Protein AF-A0A376FGD9-F1 (afdb_monomer_lite)

Foldseek 3Di:
DWDADPVRDIDDLDDDDPPDDPPCPCLPDPPDDHPGDDDDPDDDDDDDDDSVVVVVVCVVPVVVVVSNVVNVVVSVVSNVVVVVCVVPPDPVRVVVVVVPPPPVRVDPDDDDDDDDD

Secondary structure (DSSP, 8-state):
-EEE-TT--EEE-----TT---S-GGGTSTTPPPSSB---SS--------HHHHHHHHHH-THHHHHHHHHHHHHHHHHHHHHHHHHH--HHHHHHHHHHS-SGGG---PPPP----

Sequence (117 aa):
MLIKDEEGKEMILSYLNQGDFIGELGLFEEGQERSAWVRAKTACEVAEISYKKFRQLIQVNPDILMRLSSQMARRLQVTSEKVGNLAFLDVTGRIAQTLFEPGETARRHDPPGRHAN

InterPro domains:
  IPR000595 Cyclic nucleotide-binding domain [PF00027] (4-59)
  IPR000595 Cyclic nucleotide-binding domain [PS50042] (1-75)
  IPR000595 Cyclic nucleotide-binding domain [cd00038] (3-68)
  IPR014710 RmlC-like jelly roll fold [G3DSA:2.60.120.10] (1-116)
  IPR018488 Cyclic nucleotide-binding, conserved site [PS00889] (22-40)
  IPR018490 Cyclic nucleotide-binding domain superfamily [SSF51206] (3-87)
  IPR050397 Global Transcriptional Regulators in Environmental Response [PTHR24567] (4-103)

Radius of gyration: 17.09 Å; chains: 1; bounding box: 54×28×40 Å

Organism: Enterobacter asburiae (NCBI:txid61645)

Structure (mmCIF, N/CA/C/O backbone):
data_AF-A0A376FGD9-F1
#
_entry.id   AF-A0A376FGD9-F1
#
loop_
_atom_site.group_PDB
_atom_site.id
_atom_site.type_symbol
_atom_site.label_atom_id
_atom_site.label_alt_id
_atom_site.label_comp_id
_atom_site.label_asym_id
_atom_site.label_entity_id
_atom_site.label_seq_id
_atom_site.pdbx_PDB_ins_code
_atom_site.Cartn_x
_atom_site.Cartn_y
_atom_site.Cartn_z
_atom_site.occupancy
_atom_site.B_iso_or_equiv
_atom_site.auth_seq_id
_atom_site.auth_comp_id
_atom_site.auth_asym_id
_atom_site.auth_atom_id
_atom_site.pdbx_PDB_model_num
ATOM 1 N N . MET A 1 1 ? 0.163 4.233 -6.006 1.00 91.50 1 MET A N 1
ATOM 2 C CA . MET A 1 1 ? 1.103 4.547 -4.911 1.00 91.50 1 MET A CA 1
ATOM 3 C C . MET A 1 1 ? 2.443 4.913 -5.520 1.00 91.50 1 MET A C 1
ATOM 5 O O . MET A 1 1 ? 2.898 4.196 -6.408 1.00 91.50 1 MET A O 1
ATOM 9 N N . LEU A 1 2 ? 3.034 6.027 -5.099 1.00 94.12 2 LEU A N 1
ATOM 10 C CA . LEU A 1 2 ? 4.301 6.533 -5.625 1.00 94.12 2 LEU A CA 1
ATOM 11 C C . LEU A 1 2 ? 5.169 7.129 -4.515 1.00 94.12 2 LEU A C 1
ATOM 13 O O . LEU A 1 2 ? 4.645 7.651 -3.532 1.00 94.12 2 LEU A O 1
ATOM 17 N N . ILE A 1 3 ? 6.480 7.069 -4.704 1.00 94.56 3 ILE A N 1
ATOM 18 C CA . ILE A 1 3 ? 7.473 7.779 -3.889 1.00 94.56 3 ILE A CA 1
ATOM 19 C C . ILE A 1 3 ? 8.148 8.850 -4.736 1.00 94.56 3 ILE A C 1
ATOM 21 O O . ILE A 1 3 ? 8.066 8.810 -5.967 1.00 94.56 3 ILE A O 1
ATOM 25 N N . LYS A 1 4 ? 8.779 9.812 -4.068 1.00 93.94 4 LYS A N 1
ATOM 26 C 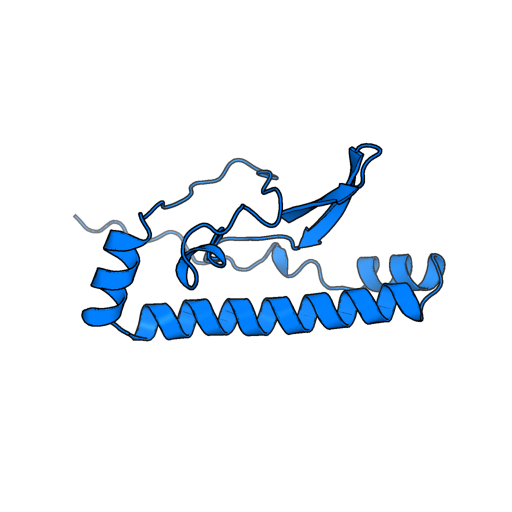CA . LYS A 1 4 ? 9.530 10.895 -4.700 1.00 93.94 4 LYS A CA 1
ATOM 27 C C . LYS A 1 4 ? 10.950 10.907 -4.163 1.00 93.94 4 LYS A C 1
ATOM 29 O O . LYS A 1 4 ? 11.133 10.621 -2.982 1.00 93.94 4 LYS A O 1
ATOM 34 N N . ASP A 1 5 ? 11.913 11.228 -5.016 1.00 93.69 5 ASP A N 1
ATOM 35 C CA . ASP A 1 5 ? 13.249 11.613 -4.564 1.00 93.69 5 ASP A CA 1
ATOM 36 C C . ASP A 1 5 ? 13.298 13.103 -4.172 1.00 93.69 5 ASP A C 1
ATOM 38 O O . ASP A 1 5 ? 12.287 13.812 -4.222 1.00 93.69 5 ASP A O 1
ATOM 42 N N . GLU A 1 6 ? 14.478 13.574 -3.767 1.00 93.56 6 GLU A N 1
ATOM 43 C CA . GLU A 1 6 ? 14.714 14.965 -3.356 1.00 93.56 6 GLU A CA 1
ATOM 44 C C . GLU A 1 6 ? 14.534 15.972 -4.506 1.00 93.56 6 GLU A C 1
ATOM 46 O O . GLU A 1 6 ? 14.208 17.133 -4.268 1.00 93.56 6 GLU A O 1
ATOM 51 N N . GLU A 1 7 ? 14.680 15.529 -5.759 1.00 95.06 7 GLU A N 1
ATOM 52 C CA . GLU A 1 7 ? 14.457 16.338 -6.964 1.00 95.06 7 GLU A CA 1
ATOM 53 C C . GLU A 1 7 ? 12.984 16.320 -7.418 1.00 95.06 7 GLU A C 1
ATOM 55 O O . GLU A 1 7 ? 12.607 16.989 -8.383 1.00 95.06 7 GLU A O 1
ATOM 60 N N . GLY A 1 8 ? 12.129 15.556 -6.732 1.00 91.94 8 GLY A N 1
ATOM 61 C CA . GLY A 1 8 ? 10.712 15.409 -7.041 1.00 91.94 8 GLY A CA 1
ATOM 62 C C . GLY A 1 8 ? 10.402 14.406 -8.155 1.00 91.94 8 GLY A C 1
ATOM 63 O O . GLY A 1 8 ? 9.239 14.326 -8.571 1.00 91.94 8 GLY A O 1
ATOM 64 N N . LYS A 1 9 ? 11.381 13.621 -8.628 1.00 93.69 9 LYS A N 1
ATOM 65 C CA . LYS A 1 9 ? 11.139 12.541 -9.594 1.00 93.69 9 LYS A CA 1
ATOM 66 C C . LYS A 1 9 ? 10.306 11.455 -8.935 1.00 93.69 9 LYS A C 1
ATOM 68 O O . LYS A 1 9 ? 10.594 10.994 -7.833 1.00 93.69 9 LYS A O 1
ATOM 73 N N . GLU A 1 10 ? 9.253 11.042 -9.630 1.00 94.69 10 GLU A N 1
ATOM 74 C CA . GLU A 1 10 ? 8.286 10.086 -9.103 1.00 94.69 10 GLU A CA 1
ATOM 75 C C . GLU A 1 10 ? 8.611 8.662 -9.560 1.00 94.69 10 GLU A C 1
ATOM 77 O O . GLU A 1 10 ? 8.830 8.409 -10.744 1.00 94.69 10 GLU A O 1
ATOM 82 N N . MET A 1 11 ? 8.555 7.711 -8.628 1.00 92.12 11 MET A N 1
ATOM 83 C CA . MET A 1 11 ? 8.594 6.282 -8.929 1.00 92.12 11 MET A CA 1
ATOM 84 C C . MET A 1 11 ? 7.278 5.626 -8.515 1.00 92.12 11 MET A C 1
ATOM 86 O O . MET A 1 11 ? 6.846 5.727 -7.365 1.00 92.12 11 MET A O 1
ATOM 90 N N . ILE A 1 12 ? 6.642 4.916 -9.451 1.00 92.44 12 ILE A N 1
ATOM 91 C CA . ILE A 1 12 ? 5.403 4.176 -9.191 1.00 92.44 12 ILE A CA 1
ATOM 92 C C . ILE A 1 12 ? 5.736 2.856 -8.489 1.00 92.44 12 ILE A C 1
ATOM 94 O O . ILE A 1 12 ? 6.204 1.900 -9.110 1.00 92.44 12 ILE A O 1
ATOM 98 N N . LEU A 1 13 ? 5.421 2.773 -7.196 1.00 91.50 13 LEU A N 1
ATOM 99 C CA . LEU A 1 13 ? 5.599 1.549 -6.414 1.00 91.50 13 LEU A CA 1
ATOM 100 C C . LEU A 1 13 ? 4.540 0.500 -6.737 1.00 91.50 13 LEU A C 1
ATOM 102 O O . LEU A 1 13 ? 4.857 -0.679 -6.862 1.00 91.50 13 LEU A O 1
ATOM 106 N N . SER A 1 14 ? 3.279 0.903 -6.888 1.00 91.62 14 SER A N 1
ATOM 107 C CA . SER A 1 14 ? 2.187 -0.029 -7.180 1.00 91.62 14 SER A CA 1
ATOM 108 C C . SER A 1 14 ? 0.933 0.682 -7.688 1.00 91.62 14 SER A C 1
ATOM 110 O O . SER A 1 14 ? 0.675 1.842 -7.336 1.00 91.62 14 SER A O 1
ATOM 112 N N . TYR A 1 15 ? 0.132 -0.040 -8.468 1.00 92.12 15 TYR A N 1
ATOM 113 C CA . TYR A 1 15 ? -1.247 0.315 -8.786 1.00 92.12 15 TYR A CA 1
ATOM 114 C C . TYR A 1 15 ? -2.187 -0.386 -7.805 1.00 92.12 15 TYR A C 1
ATOM 116 O O . TYR A 1 15 ? -1.994 -1.554 -7.483 1.00 92.12 15 TYR A O 1
ATOM 124 N N . LEU A 1 16 ? -3.184 0.354 -7.329 1.00 92.56 16 LEU A N 1
ATOM 125 C CA . LEU A 1 16 ? -4.166 -0.102 -6.348 1.00 92.56 16 LEU A CA 1
ATOM 126 C C . LEU A 1 16 ? -5.545 -0.048 -7.001 1.00 92.56 16 LEU A C 1
ATOM 128 O O . LEU A 1 16 ? -5.819 0.896 -7.745 1.00 92.56 16 LEU A O 1
ATOM 132 N N . ASN A 1 17 ? -6.382 -1.044 -6.735 1.00 91.81 17 ASN A N 1
ATOM 133 C CA . ASN A 1 17 ? -7.699 -1.216 -7.340 1.00 91.81 17 ASN A CA 1
ATOM 134 C C . ASN A 1 17 ? -8.755 -1.528 -6.277 1.00 91.81 17 ASN A C 1
ATOM 136 O O . ASN A 1 17 ? -8.492 -1.499 -5.074 1.00 91.81 17 ASN A O 1
ATOM 140 N N . GLN A 1 18 ? -9.978 -1.804 -6.727 1.00 93.38 18 GLN A N 1
ATOM 141 C CA . GLN A 1 18 ? -11.089 -2.133 -5.844 1.00 93.38 18 GLN A CA 1
ATOM 142 C C . GLN A 1 18 ? -10.722 -3.271 -4.880 1.00 93.38 18 GLN A C 1
ATOM 144 O O . GLN A 1 18 ? -10.220 -4.319 -5.286 1.00 93.38 18 GLN A O 1
ATOM 149 N N . GLY A 1 19 ? -10.995 -3.048 -3.594 1.00 92.38 19 GLY A N 1
ATOM 150 C CA . GLY A 1 19 ? -10.706 -3.999 -2.521 1.00 92.38 19 GLY A CA 1
ATOM 151 C C . GLY A 1 19 ? -9.314 -3.871 -1.900 1.00 92.38 19 GLY A C 1
ATOM 152 O O . GLY A 1 19 ? -9.059 -4.538 -0.898 1.00 92.38 19 GLY A O 1
ATOM 153 N N . ASP A 1 20 ? -8.427 -3.023 -2.429 1.00 95.00 20 ASP A N 1
ATOM 154 C CA . ASP A 1 20 ? -7.121 -2.771 -1.818 1.00 95.00 20 ASP A CA 1
ATOM 155 C C . ASP A 1 20 ? -7.221 -1.839 -0.599 1.00 95.00 20 ASP A C 1
ATOM 157 O O . ASP A 1 20 ? -7.798 -0.754 -0.664 1.00 95.00 20 ASP A O 1
ATOM 161 N N . PHE A 1 21 ? -6.592 -2.231 0.510 1.00 95.38 21 PHE A N 1
ATOM 162 C CA . PHE A 1 21 ? -6.405 -1.377 1.684 1.00 95.38 21 PHE A CA 1
ATOM 163 C C . PHE A 1 21 ? -5.290 -0.366 1.442 1.00 95.38 21 PHE A C 1
ATOM 165 O O . PHE A 1 21 ? -4.288 -0.686 0.810 1.00 95.38 21 PHE A O 1
ATOM 172 N N . ILE A 1 22 ? -5.408 0.852 1.957 1.00 94.38 22 ILE A N 1
ATOM 173 C CA . ILE A 1 22 ? -4.391 1.885 1.748 1.00 94.38 22 ILE A CA 1
ATOM 174 C C . ILE A 1 22 ? -4.112 2.595 3.061 1.00 94.38 22 ILE A C 1
ATOM 176 O O . ILE A 1 22 ? -5.025 2.866 3.838 1.00 94.38 22 ILE A O 1
ATOM 180 N N . GLY A 1 23 ? -2.844 2.932 3.289 1.00 91.88 23 GLY A N 1
ATOM 181 C CA . GLY A 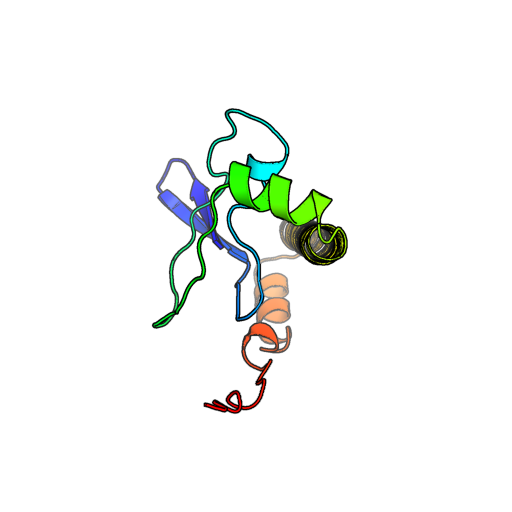1 23 ? -2.445 3.664 4.481 1.00 91.88 23 GLY A CA 1
ATOM 182 C C . GLY A 1 23 ? -2.432 2.782 5.724 1.00 91.88 23 GLY A C 1
ATOM 183 O O . GLY A 1 23 ? -2.626 3.278 6.824 1.00 91.88 23 GLY A O 1
ATOM 184 N N . GLU A 1 24 ? -2.210 1.488 5.545 1.00 92.94 24 GLU A N 1
ATOM 185 C CA . GLU A 1 24 ? -2.231 0.477 6.590 1.00 92.94 24 GLU A CA 1
ATOM 186 C C . GLU A 1 24 ? -0.977 0.453 7.459 1.00 92.94 24 GLU A C 1
ATOM 188 O O . GLU A 1 24 ? -1.029 -0.033 8.579 1.00 92.94 24 GLU A O 1
ATOM 193 N N . LEU A 1 25 ? 0.154 0.967 6.972 1.00 89.31 25 LEU A N 1
ATOM 194 C CA . LEU A 1 25 ? 1.429 0.826 7.683 1.00 89.31 25 LEU A CA 1
ATOM 195 C C . LEU A 1 25 ? 1.413 1.529 9.047 1.00 89.31 25 LEU A C 1
ATOM 197 O O . LEU A 1 25 ? 1.899 0.978 10.029 1.00 89.31 25 LEU A O 1
ATOM 201 N N . GLY A 1 26 ? 0.745 2.682 9.139 1.00 90.44 26 GLY A N 1
ATOM 202 C CA . GLY A 1 26 ? 0.549 3.385 10.411 1.00 90.44 26 GLY A CA 1
ATOM 203 C C . GLY A 1 26 ? -0.471 2.729 11.348 1.00 90.44 26 GLY A C 1
ATOM 204 O O . GLY A 1 26 ? -0.718 3.246 12.432 1.00 90.44 26 GLY A O 1
ATOM 205 N N . LEU A 1 27 ? -1.095 1.612 10.956 1.00 92.12 27 LEU A N 1
ATOM 206 C CA . LEU A 1 27 ? -1.991 0.869 11.838 1.00 92.12 27 LEU A CA 1
ATOM 207 C C . LEU A 1 27 ? -1.220 0.155 12.949 1.00 92.12 27 LEU A C 1
ATOM 209 O O . LEU A 1 27 ? -1.770 0.024 14.039 1.00 92.12 27 LEU A O 1
ATOM 213 N N . PHE A 1 28 ? -0.005 -0.331 12.680 1.00 90.38 28 PHE A N 1
ATOM 214 C CA . PHE A 1 28 ? 0.726 -1.235 13.577 1.00 90.38 28 PHE A CA 1
ATOM 215 C C . PHE A 1 28 ? 1.632 -0.504 14.570 1.00 90.38 28 PHE A C 1
ATOM 217 O O . PHE A 1 28 ? 1.766 -0.956 15.705 1.00 90.38 28 PHE A O 1
ATOM 224 N N . GLU A 1 29 ? 2.163 0.654 14.185 1.00 87.56 29 GLU A N 1
ATOM 225 C CA . GLU A 1 29 ? 3.047 1.483 15.007 1.00 87.56 29 GLU A CA 1
ATOM 226 C C . GLU A 1 29 ? 2.482 2.898 15.157 1.00 87.56 29 GLU A C 1
ATOM 228 O O . GLU A 1 29 ? 1.986 3.494 14.198 1.00 87.56 29 GLU A O 1
ATOM 233 N N . GLU A 1 30 ? 2.545 3.440 16.373 1.00 83.12 30 GLU A N 1
ATOM 234 C CA . GLU A 1 30 ? 2.124 4.815 16.642 1.00 83.12 30 GLU A CA 1
ATOM 235 C C . GLU A 1 30 ? 3.158 5.822 16.124 1.00 83.12 30 GLU A C 1
ATOM 237 O O . GLU A 1 30 ? 4.358 5.566 16.143 1.00 83.12 30 GLU A O 1
ATOM 242 N N . GLY A 1 31 ? 2.688 6.984 15.662 1.00 79.62 31 GLY A N 1
ATOM 243 C CA . GLY A 1 31 ? 3.562 8.066 15.193 1.00 79.62 31 GLY A CA 1
ATOM 244 C C . GLY A 1 31 ? 4.184 7.857 13.808 1.00 79.62 31 GLY A C 1
ATOM 245 O O . GLY A 1 31 ? 4.996 8.675 13.393 1.00 79.62 31 GLY A O 1
ATOM 246 N N . GLN A 1 32 ? 3.802 6.806 13.076 1.00 85.56 32 GLN A N 1
ATOM 247 C CA . GLN A 1 32 ? 4.291 6.569 11.717 1.00 85.56 32 GLN A CA 1
ATOM 248 C C . GLN A 1 32 ? 3.760 7.599 10.712 1.00 85.56 32 GLN A C 1
ATOM 250 O O . GLN A 1 32 ? 2.552 7.844 10.610 1.00 85.56 32 GLN A O 1
ATOM 255 N N . GLU A 1 33 ? 4.672 8.142 9.911 1.00 88.50 33 GLU A N 1
ATOM 256 C CA . GLU A 1 33 ? 4.341 8.999 8.778 1.00 88.50 33 GLU A CA 1
ATOM 257 C C . GLU A 1 33 ? 3.893 8.177 7.558 1.00 88.50 33 GLU A C 1
ATOM 259 O O . GLU A 1 33 ? 4.075 6.959 7.461 1.00 88.50 33 GLU A O 1
ATOM 264 N N . ARG A 1 34 ? 3.264 8.845 6.585 1.00 90.75 34 ARG A N 1
ATOM 265 C CA . ARG A 1 34 ? 2.895 8.197 5.322 1.00 90.75 34 ARG A CA 1
ATOM 266 C C . ARG A 1 34 ? 4.166 7.887 4.530 1.00 90.75 34 ARG A C 1
ATOM 268 O O . ARG A 1 34 ? 4.839 8.796 4.064 1.00 90.75 34 ARG A O 1
ATOM 275 N N . SER A 1 35 ? 4.437 6.604 4.303 1.00 89.88 35 SER A N 1
ATOM 276 C CA . SER A 1 35 ? 5.626 6.150 3.564 1.00 89.88 35 SER A CA 1
ATOM 277 C C . SER A 1 35 ? 5.592 6.439 2.060 1.00 89.88 35 SER A C 1
ATOM 279 O O . SER A 1 35 ? 6.613 6.337 1.384 1.00 89.88 35 SER A O 1
ATOM 281 N N . ALA A 1 36 ? 4.420 6.753 1.506 1.00 92.62 36 ALA A N 1
ATOM 282 C CA . ALA A 1 36 ? 4.252 7.035 0.090 1.00 92.62 36 ALA A CA 1
ATOM 283 C C . ALA A 1 36 ? 3.007 7.880 -0.178 1.00 92.62 36 ALA A C 1
ATOM 285 O O . ALA A 1 36 ? 2.061 7.929 0.612 1.00 92.62 36 ALA A O 1
ATOM 286 N N . TRP A 1 37 ? 2.981 8.465 -1.369 1.00 94.94 37 TRP A N 1
ATOM 287 C CA . TRP A 1 37 ? 1.840 9.188 -1.901 1.00 94.94 37 TRP A CA 1
ATOM 288 C C . TRP A 1 37 ? 0.868 8.241 -2.600 1.00 94.94 37 TRP A C 1
ATOM 290 O O . TRP A 1 37 ? 1.247 7.268 -3.266 1.00 94.94 37 TRP A O 1
ATOM 300 N N . VAL A 1 38 ? -0.415 8.572 -2.518 1.00 95.50 38 VAL A N 1
ATOM 301 C CA . VAL A 1 38 ? -1.486 7.870 -3.225 1.00 95.50 38 VAL A CA 1
ATOM 302 C C . VAL A 1 38 ? -2.206 8.892 -4.087 1.00 95.50 38 VAL A C 1
ATOM 304 O O . VAL A 1 38 ? -2.724 9.883 -3.586 1.00 95.50 38 VAL A O 1
ATOM 307 N N . ARG A 1 39 ? -2.198 8.662 -5.401 1.00 95.56 39 ARG A N 1
ATOM 308 C CA . ARG A 1 39 ? -2.854 9.514 -6.392 1.00 95.56 39 ARG A CA 1
ATOM 309 C C . ARG A 1 39 ? -3.944 8.707 -7.079 1.00 95.56 39 ARG A C 1
ATOM 311 O O . ARG A 1 39 ? -3.666 7.607 -7.563 1.00 95.56 39 ARG A O 1
ATOM 318 N N . ALA A 1 40 ? -5.155 9.254 -7.122 1.00 96.12 40 ALA A N 1
ATOM 319 C CA . ALA A 1 40 ? -6.253 8.671 -7.878 1.00 96.12 40 ALA A CA 1
ATOM 320 C C . ALA A 1 40 ? -5.922 8.715 -9.380 1.00 96.12 40 ALA A C 1
ATOM 322 O O . ALA A 1 40 ? -5.579 9.768 -9.915 1.00 96.12 40 ALA A O 1
ATOM 323 N N . LYS A 1 41 ? -5.978 7.556 -10.045 1.00 93.19 41 LYS A N 1
ATOM 324 C CA . LYS A 1 41 ? -5.771 7.441 -11.500 1.00 93.19 41 LYS A CA 1
ATOM 325 C C . LYS A 1 41 ? -7.062 7.721 -12.279 1.00 93.19 41 LYS A C 1
ATOM 327 O O . LYS A 1 41 ? -7.009 8.148 -13.426 1.00 93.19 41 LYS A O 1
ATOM 332 N N . THR A 1 42 ? -8.204 7.472 -11.647 1.00 94.19 42 THR A N 1
ATOM 333 C CA . THR A 1 42 ? -9.563 7.668 -12.166 1.00 94.19 42 THR A CA 1
ATOM 334 C C . THR A 1 42 ? -10.439 8.256 -11.060 1.00 94.19 42 THR A C 1
ATOM 336 O O . THR A 1 42 ? -9.980 8.404 -9.927 1.00 94.19 42 THR A O 1
ATOM 339 N N . ALA A 1 43 ? -11.703 8.568 -11.359 1.00 96.00 43 ALA A N 1
ATOM 340 C CA . ALA A 1 43 ? -12.694 8.766 -10.304 1.00 96.00 43 ALA A CA 1
ATOM 341 C C . ALA A 1 43 ? -12.770 7.493 -9.443 1.00 96.00 43 ALA A C 1
ATOM 343 O O . ALA A 1 43 ? -12.802 6.385 -9.986 1.00 96.00 43 ALA A O 1
ATOM 344 N N . CYS A 1 44 ? -12.750 7.658 -8.121 1.00 95.06 44 CYS A N 1
ATOM 345 C CA . CYS A 1 44 ? -12.718 6.561 -7.160 1.00 95.06 44 CYS A CA 1
ATOM 346 C C . CYS A 1 44 ? -13.650 6.865 -5.989 1.00 95.06 44 CYS A C 1
ATOM 348 O O . CYS A 1 44 ? -13.775 8.015 -5.573 1.00 95.06 44 CYS A O 1
ATOM 350 N N . GLU A 1 45 ? -14.218 5.811 -5.416 1.00 96.75 45 GLU A N 1
ATOM 351 C CA . GLU A 1 45 ? -14.869 5.840 -4.112 1.00 96.75 45 GLU A CA 1
ATOM 352 C C . GLU A 1 45 ? -13.969 5.103 -3.117 1.00 96.75 45 GLU A C 1
ATOM 354 O O . GLU A 1 45 ? -13.475 4.011 -3.407 1.00 96.75 45 GLU A O 1
ATOM 359 N N . VAL A 1 46 ? -13.699 5.725 -1.969 1.00 96.25 46 VAL A N 1
ATOM 360 C CA . VAL A 1 46 ? -12.773 5.196 -0.963 1.00 96.25 46 VAL A CA 1
ATOM 361 C C . VAL A 1 46 ? -13.467 5.201 0.390 1.00 96.25 46 VAL A C 1
ATOM 363 O O . VAL A 1 46 ? -13.931 6.237 0.856 1.00 96.25 46 VAL A O 1
ATOM 366 N N . ALA A 1 47 ? -13.526 4.032 1.025 1.00 96.88 47 ALA A N 1
ATOM 367 C CA . ALA A 1 47 ? -14.010 3.912 2.390 1.00 96.88 47 ALA A CA 1
ATOM 368 C C . ALA A 1 47 ? -12.890 4.263 3.376 1.00 96.88 47 ALA A C 1
ATOM 370 O O . ALA A 1 47 ? -11.790 3.714 3.301 1.00 96.88 47 ALA A O 1
ATOM 371 N N . GLU A 1 48 ? -13.190 5.139 4.333 1.00 96.12 48 GLU A N 1
ATOM 372 C CA . GLU A 1 48 ? -12.240 5.574 5.355 1.00 96.12 48 GLU A CA 1
ATOM 373 C C . GLU A 1 48 ? -12.654 5.104 6.752 1.00 96.12 48 GLU A C 1
ATOM 375 O O . GLU A 1 48 ? -13.829 5.092 7.127 1.00 96.12 48 GLU A O 1
ATOM 380 N N . ILE A 1 49 ? -11.662 4.716 7.551 1.00 95.94 49 ILE A N 1
ATOM 381 C CA . ILE A 1 49 ? -11.846 4.286 8.933 1.00 95.94 49 ILE A CA 1
ATOM 382 C C . ILE A 1 49 ? -10.635 4.703 9.763 1.00 95.94 49 ILE A C 1
ATOM 384 O O . ILE A 1 49 ? -9.489 4.529 9.353 1.00 95.94 49 ILE A O 1
ATOM 388 N N . SER A 1 50 ? -10.876 5.253 10.954 1.00 95.88 50 SER A N 1
ATOM 389 C CA . SER A 1 50 ? -9.786 5.581 11.874 1.00 95.88 50 SER A CA 1
ATOM 390 C C . SER A 1 50 ? -9.110 4.309 12.389 1.00 95.88 50 SER A C 1
ATOM 392 O O . SER A 1 50 ? -9.778 3.300 12.628 1.00 95.88 50 SER A O 1
ATOM 394 N N . TYR A 1 51 ? -7.801 4.358 12.654 1.00 95.00 51 TYR A N 1
ATOM 395 C CA . TYR A 1 51 ? -7.082 3.207 13.217 1.00 95.00 51 TYR A CA 1
ATOM 396 C C . TYR A 1 51 ? -7.692 2.719 14.529 1.00 95.00 51 TYR A C 1
ATOM 398 O O . TYR A 1 51 ? -7.785 1.516 14.750 1.00 95.00 51 TYR A O 1
ATOM 406 N N . LYS A 1 52 ? -8.185 3.636 15.373 1.00 94.94 52 LYS A N 1
ATOM 407 C CA . LYS A 1 52 ? -8.893 3.284 16.610 1.00 94.94 52 LYS A CA 1
ATOM 408 C C . LYS A 1 52 ? -10.103 2.388 16.327 1.00 94.94 52 LYS A C 1
ATOM 410 O O . LYS A 1 52 ? -10.243 1.340 16.952 1.00 94.94 52 LYS A O 1
ATOM 415 N N . LYS A 1 53 ? -10.953 2.773 15.369 1.00 96.44 53 LYS A N 1
ATOM 416 C CA . LYS A 1 53 ? -12.143 1.995 14.998 1.00 96.44 53 LYS A CA 1
ATOM 417 C C . LYS A 1 53 ? -11.765 0.697 14.282 1.00 96.44 53 LYS A C 1
ATOM 419 O O . LYS A 1 53 ? -12.391 -0.329 14.520 1.00 96.44 53 LYS A O 1
ATOM 424 N N . PHE A 1 54 ? -10.715 0.709 13.462 1.00 96.50 54 PHE A N 1
ATOM 425 C CA . PHE A 1 54 ? -10.221 -0.501 12.808 1.00 96.50 54 PHE A CA 1
ATOM 426 C C . PHE A 1 54 ? -9.687 -1.521 13.824 1.00 96.50 54 PHE A C 1
ATOM 428 O O . PHE A 1 54 ? -10.044 -2.691 13.757 1.00 96.50 54 PHE A O 1
ATOM 435 N N . ARG A 1 55 ? -8.924 -1.085 14.837 1.00 95.00 55 ARG A N 1
ATOM 436 C CA . ARG A 1 55 ? -8.472 -1.953 15.939 1.00 95.00 55 ARG A CA 1
ATOM 437 C C . ARG A 1 55 ? -9.641 -2.554 16.720 1.00 95.00 55 ARG A C 1
ATOM 439 O O . ARG A 1 55 ? -9.577 -3.724 17.073 1.00 95.00 55 ARG A O 1
ATOM 446 N N . GLN A 1 56 ? -10.715 -1.795 16.944 1.00 96.38 56 GLN A N 1
ATOM 447 C CA . GLN A 1 56 ? -11.949 -2.332 17.533 1.00 96.38 56 GLN A CA 1
ATOM 448 C C . GLN A 1 56 ? -12.602 -3.382 16.624 1.00 96.38 56 GLN A C 1
ATOM 450 O O . GLN A 1 56 ? -13.018 -4.429 17.109 1.00 96.38 56 GLN A O 1
ATOM 455 N N . LEU A 1 57 ? -12.647 -3.140 15.311 1.00 96.19 57 LEU A N 1
ATOM 456 C CA . LEU A 1 57 ? -13.202 -4.087 14.344 1.00 96.19 57 LEU A CA 1
ATOM 457 C C . LEU A 1 57 ? -12.421 -5.407 14.315 1.00 96.19 57 LEU A C 1
ATOM 459 O O . LEU A 1 57 ? -13.042 -6.460 14.244 1.00 96.19 57 LEU A O 1
ATOM 463 N N . ILE A 1 58 ? -11.091 -5.361 14.440 1.00 96.81 58 ILE A N 1
ATOM 464 C CA . ILE A 1 58 ? -10.244 -6.563 14.529 1.00 96.81 58 ILE A CA 1
ATOM 465 C C . ILE A 1 58 ? -10.644 -7.440 15.724 1.00 96.81 58 ILE A C 1
ATOM 467 O O . ILE A 1 58 ? -10.641 -8.660 15.600 1.00 96.81 58 ILE A O 1
ATOM 471 N N . GLN A 1 59 ? -11.019 -6.844 16.864 1.00 96.62 59 GLN A N 1
ATOM 472 C CA . GLN A 1 59 ? -11.458 -7.605 18.044 1.00 96.62 59 GLN A CA 1
ATOM 473 C C . GLN A 1 59 ? -12.794 -8.324 17.812 1.00 96.62 59 GLN A C 1
ATOM 475 O O . GLN A 1 59 ? -13.032 -9.380 18.387 1.00 96.62 59 GLN A O 1
ATOM 480 N N . VAL A 1 60 ? -13.669 -7.752 16.979 1.00 97.38 60 VAL A N 1
ATOM 481 C CA . VAL A 1 60 ? -14.991 -8.317 16.666 1.00 97.38 60 VAL A CA 1
ATOM 482 C C . VAL A 1 60 ? -14.907 -9.339 15.533 1.00 97.38 60 VAL A C 1
ATOM 484 O O . VAL A 1 60 ? -15.588 -10.358 15.568 1.00 97.38 60 VAL A O 1
ATOM 487 N N . ASN A 1 61 ? -14.085 -9.068 14.520 1.00 96.31 61 ASN A N 1
ATOM 488 C CA . ASN A 1 61 ? -13.894 -9.931 13.364 1.00 96.31 61 ASN A CA 1
ATOM 489 C C . ASN A 1 61 ? -12.414 -9.937 12.926 1.00 96.31 61 ASN A C 1
ATOM 491 O O . ASN A 1 61 ? -12.015 -9.110 12.098 1.00 96.31 61 ASN A O 1
ATOM 495 N N . PRO A 1 62 ? -11.602 -10.877 13.441 1.00 96.00 62 PRO A N 1
ATOM 496 C CA . PRO A 1 62 ? -10.180 -10.979 13.109 1.00 96.00 62 PRO A CA 1
ATOM 497 C C . PRO A 1 62 ? -9.885 -11.248 11.626 1.00 96.00 62 PRO A C 1
ATOM 499 O O . PRO A 1 62 ? -8.787 -10.933 11.160 1.00 96.00 62 PRO A O 1
ATOM 502 N N . ASP A 1 63 ? -10.846 -11.758 10.848 1.00 96.56 63 ASP A N 1
ATOM 503 C CA . ASP A 1 63 ? -10.648 -12.047 9.421 1.00 96.56 63 ASP A CA 1
ATOM 504 C C . ASP A 1 63 ? -10.283 -10.793 8.617 1.00 96.56 63 ASP A C 1
ATOM 506 O O . ASP A 1 63 ? -9.590 -10.880 7.599 1.00 96.56 63 ASP A O 1
ATOM 510 N N . ILE A 1 64 ? -10.700 -9.604 9.073 1.00 95.19 64 ILE A N 1
ATOM 511 C CA . ILE A 1 64 ? -10.326 -8.344 8.421 1.00 95.19 64 ILE A CA 1
ATOM 512 C C . ILE A 1 64 ? -8.814 -8.106 8.484 1.00 95.19 64 ILE A C 1
ATOM 514 O O . ILE A 1 64 ? -8.224 -7.628 7.514 1.00 95.19 64 ILE A O 1
ATOM 518 N N . LEU A 1 65 ? -8.175 -8.498 9.592 1.00 96.38 65 LEU A N 1
ATOM 519 C CA . LEU A 1 65 ? -6.730 -8.406 9.745 1.00 96.38 65 LEU A CA 1
ATOM 520 C C . LEU A 1 65 ? -6.034 -9.420 8.839 1.00 96.38 65 LEU A C 1
ATOM 522 O O . LEU A 1 65 ? -5.037 -9.081 8.215 1.00 96.38 65 LEU A O 1
ATOM 526 N N . MET A 1 66 ? -6.578 -10.631 8.696 1.00 96.69 66 MET A N 1
ATOM 527 C CA . MET A 1 66 ? -6.027 -11.629 7.772 1.00 96.69 66 MET A CA 1
ATOM 528 C C . MET A 1 66 ? -6.073 -11.148 6.317 1.00 96.69 66 MET A C 1
ATOM 530 O O . MET A 1 66 ? -5.087 -11.284 5.589 1.00 96.69 66 MET A O 1
ATOM 534 N N . ARG A 1 67 ? -7.179 -10.516 5.900 1.00 95.44 67 ARG A N 1
ATOM 535 C CA . ARG A 1 67 ? -7.294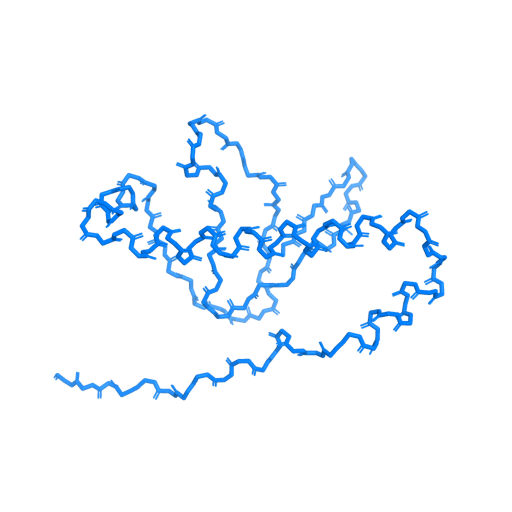 -9.897 4.569 1.00 95.44 67 ARG A CA 1
ATOM 536 C C . ARG A 1 67 ? -6.263 -8.788 4.378 1.00 95.44 67 ARG A C 1
ATOM 538 O O . ARG A 1 67 ? -5.561 -8.797 3.368 1.00 95.44 67 ARG A O 1
ATOM 545 N N . LEU A 1 68 ? -6.122 -7.893 5.355 1.00 96.12 68 LEU A N 1
ATOM 546 C CA . LEU A 1 68 ? -5.125 -6.825 5.317 1.00 96.12 68 LEU A CA 1
ATOM 547 C C . LEU A 1 68 ? -3.693 -7.377 5.212 1.00 96.12 68 LEU A C 1
ATOM 549 O O . LEU A 1 68 ? -2.947 -7.015 4.302 1.00 96.12 68 LEU A O 1
ATOM 553 N N . SER A 1 69 ? -3.331 -8.306 6.096 1.00 96.31 69 SER A N 1
ATOM 554 C CA . SER A 1 69 ? -2.008 -8.933 6.138 1.00 96.31 69 SER A CA 1
ATOM 555 C C . SER A 1 69 ? -1.678 -9.674 4.842 1.00 96.31 69 SER A C 1
ATOM 557 O O . SER A 1 69 ? -0.546 -9.606 4.366 1.00 96.31 69 SER A O 1
ATOM 559 N N . SER A 1 70 ? -2.662 -10.330 4.214 1.00 96.62 70 SER A N 1
ATOM 560 C CA . SER A 1 70 ? -2.465 -10.991 2.917 1.00 96.62 70 SER A CA 1
ATOM 561 C C . SER A 1 70 ? -2.081 -10.003 1.808 1.00 96.62 70 SER A C 1
ATOM 563 O O . SER A 1 70 ? -1.195 -10.289 0.999 1.00 96.62 70 SER A O 1
ATOM 565 N N . GLN A 1 71 ? -2.678 -8.805 1.803 1.00 95.69 71 GLN A N 1
ATOM 566 C CA . GLN A 1 71 ? -2.322 -7.756 0.848 1.00 95.69 71 GLN A CA 1
ATOM 567 C C . GLN A 1 71 ? -0.936 -7.181 1.133 1.00 95.69 71 GLN A C 1
ATOM 569 O O . GLN A 1 71 ? -0.174 -6.963 0.193 1.00 95.69 71 GLN A O 1
ATOM 574 N N . MET A 1 72 ? -0.571 -6.991 2.403 1.00 95.56 72 MET A N 1
ATOM 575 C CA . MET A 1 72 ? 0.780 -6.562 2.778 1.00 95.56 72 MET A CA 1
ATOM 576 C C . MET A 1 72 ? 1.840 -7.572 2.326 1.00 95.56 72 MET A C 1
ATOM 578 O O . MET A 1 72 ? 2.824 -7.185 1.699 1.00 95.56 72 MET A O 1
ATOM 582 N N . ALA A 1 73 ? 1.615 -8.869 2.561 1.00 96.75 73 ALA A N 1
ATOM 583 C CA . ALA A 1 73 ? 2.514 -9.929 2.110 1.00 96.75 73 ALA A CA 1
ATOM 584 C C . ALA A 1 73 ? 2.665 -9.929 0.580 1.00 96.75 73 ALA A C 1
ATOM 586 O O . ALA A 1 73 ? 3.783 -9.993 0.065 1.00 96.75 73 ALA A O 1
ATOM 587 N N . ARG A 1 74 ? 1.556 -9.776 -0.159 1.00 94.25 74 ARG A N 1
ATOM 588 C CA . ARG A 1 74 ? 1.599 -9.669 -1.622 1.00 94.25 74 ARG A CA 1
ATOM 589 C C . ARG A 1 74 ? 2.369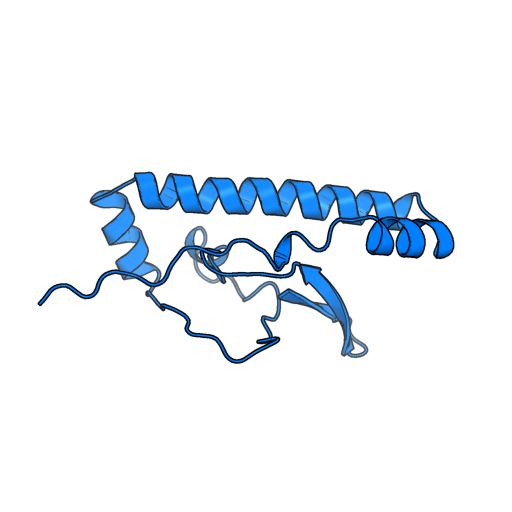 -8.430 -2.084 1.00 94.25 74 ARG A C 1
ATOM 591 O O . ARG A 1 74 ? 3.163 -8.524 -3.016 1.00 94.25 74 ARG A O 1
ATOM 598 N N . ARG A 1 75 ? 2.166 -7.278 -1.441 1.00 93.50 75 ARG A N 1
ATOM 599 C CA . ARG A 1 75 ? 2.888 -6.033 -1.756 1.00 93.50 75 ARG A CA 1
ATOM 600 C C . ARG A 1 75 ? 4.378 -6.157 -1.503 1.00 93.50 75 ARG A C 1
ATOM 602 O O . ARG A 1 75 ? 5.155 -5.681 -2.326 1.00 93.50 75 ARG A O 1
ATOM 609 N N . LEU A 1 76 ? 4.771 -6.811 -0.413 1.00 95.06 76 LEU A N 1
ATOM 610 C CA . LEU A 1 76 ? 6.173 -7.076 -0.117 1.00 95.06 76 LEU A CA 1
ATOM 611 C C . LEU A 1 76 ? 6.807 -7.921 -1.228 1.00 95.06 76 LEU A C 1
ATOM 613 O O . LEU A 1 76 ? 7.813 -7.502 -1.786 1.00 95.06 76 LEU A O 1
ATOM 617 N N . GLN A 1 77 ? 6.172 -9.030 -1.623 1.00 95.19 77 GLN A N 1
ATOM 618 C CA . GLN A 1 77 ? 6.651 -9.881 -2.722 1.00 95.19 77 GLN A CA 1
ATOM 619 C C . GLN A 1 77 ? 6.830 -9.100 -4.032 1.00 95.19 77 GLN A C 1
ATOM 621 O O . GLN A 1 77 ? 7.897 -9.154 -4.636 1.00 95.19 77 GLN A O 1
ATOM 626 N N . VAL A 1 78 ? 5.814 -8.330 -4.440 1.00 91.62 78 VAL A N 1
ATOM 627 C CA . VAL A 1 78 ? 5.863 -7.517 -5.669 1.00 91.62 78 VAL A CA 1
ATOM 628 C C . VAL A 1 78 ? 6.948 -6.441 -5.583 1.00 91.62 78 VAL A C 1
ATOM 630 O O . VAL A 1 78 ? 7.633 -6.160 -6.562 1.00 91.62 78 VAL A O 1
ATOM 633 N N . THR A 1 79 ? 7.138 -5.832 -4.413 1.00 92.50 79 THR A N 1
ATOM 634 C CA . THR A 1 79 ? 8.180 -4.815 -4.219 1.00 92.50 79 THR A CA 1
ATOM 635 C C . THR A 1 79 ? 9.573 -5.441 -4.270 1.00 92.50 79 THR A C 1
ATOM 637 O O . THR A 1 79 ? 10.457 -4.886 -4.916 1.00 92.50 79 THR A O 1
ATOM 640 N N . SER A 1 80 ? 9.773 -6.612 -3.661 1.00 94.31 80 SER A N 1
ATOM 641 C CA . SER A 1 80 ? 11.033 -7.359 -3.744 1.00 94.31 80 SER A CA 1
ATOM 642 C C . SER A 1 80 ? 11.368 -7.761 -5.181 1.00 94.31 80 SER A C 1
ATOM 644 O O . SER A 1 80 ? 12.517 -7.622 -5.595 1.00 94.31 80 SER A O 1
ATOM 646 N N . GLU A 1 81 ? 10.374 -8.187 -5.963 1.00 92.50 81 GLU A N 1
ATOM 647 C CA . GLU A 1 81 ? 10.545 -8.469 -7.392 1.00 92.50 81 GLU A CA 1
ATOM 648 C C . GLU A 1 81 ? 10.965 -7.210 -8.162 1.00 92.50 81 GLU A C 1
ATOM 650 O O . GLU A 1 81 ? 11.951 -7.234 -8.897 1.00 92.50 81 GLU A O 1
ATOM 655 N N . LYS A 1 82 ? 10.302 -6.071 -7.920 1.00 91.12 82 LYS A N 1
ATOM 656 C CA . LYS A 1 82 ? 10.681 -4.786 -8.528 1.00 91.12 82 LYS A CA 1
ATOM 657 C C . LYS A 1 82 ? 12.105 -4.360 -8.186 1.00 91.12 82 LYS A C 1
ATOM 659 O O . LYS A 1 82 ? 12.811 -3.878 -9.068 1.00 91.12 82 LYS A O 1
ATOM 664 N N . VAL A 1 83 ? 12.537 -4.545 -6.939 1.00 94.19 83 VAL A N 1
ATOM 665 C CA . VAL A 1 83 ? 13.925 -4.280 -6.528 1.00 94.19 83 VAL A CA 1
ATOM 666 C C . VAL A 1 83 ? 14.892 -5.175 -7.305 1.00 94.19 83 VAL A C 1
ATOM 668 O O . VAL A 1 83 ? 15.889 -4.676 -7.823 1.00 94.19 83 VAL A O 1
ATOM 671 N N . GLY A 1 84 ? 14.574 -6.463 -7.462 1.00 93.56 84 GLY A N 1
ATOM 672 C CA . GLY A 1 84 ? 15.348 -7.382 -8.299 1.00 93.56 84 GLY A CA 1
ATOM 673 C C . GLY A 1 84 ? 15.438 -6.914 -9.755 1.00 93.56 84 GLY A C 1
ATOM 674 O O . GLY A 1 84 ? 16.532 -6.816 -10.304 1.00 93.56 84 GLY A O 1
ATOM 675 N N . ASN A 1 85 ? 14.315 -6.533 -10.362 1.00 91.88 85 ASN A N 1
ATOM 676 C CA . ASN A 1 85 ? 14.282 -6.040 -11.742 1.00 91.88 85 ASN A CA 1
ATOM 677 C C . ASN A 1 85 ? 15.126 -4.766 -11.916 1.00 91.88 85 ASN A C 1
ATOM 679 O O . ASN A 1 85 ? 15.807 -4.603 -12.926 1.00 91.88 85 ASN A O 1
ATOM 683 N N . LEU A 1 86 ? 15.118 -3.863 -10.931 1.00 91.75 86 LEU A N 1
ATOM 684 C CA . LEU A 1 86 ? 15.959 -2.662 -10.942 1.00 91.75 86 LEU A CA 1
ATOM 685 C C . LEU A 1 86 ? 17.453 -2.988 -10.810 1.00 91.75 86 LEU A C 1
ATOM 687 O O . LEU A 1 86 ? 18.266 -2.306 -11.431 1.00 91.75 86 LEU A O 1
ATOM 691 N N . ALA A 1 87 ? 17.805 -4.012 -10.030 1.00 93.88 87 ALA A N 1
ATOM 692 C CA . ALA A 1 87 ? 19.188 -4.414 -9.796 1.00 93.88 87 ALA A CA 1
ATOM 693 C C . ALA A 1 87 ? 19.792 -5.243 -10.943 1.00 93.88 87 ALA A C 1
ATOM 695 O O . ALA A 1 87 ? 20.988 -5.128 -11.206 1.00 93.88 87 ALA A O 1
ATOM 696 N N . PHE A 1 88 ? 18.990 -6.082 -11.609 1.00 92.44 88 PHE A N 1
ATOM 697 C CA . PHE A 1 88 ? 19.500 -7.118 -12.518 1.00 92.44 88 PHE A CA 1
ATOM 698 C C . PHE A 1 88 ? 19.102 -6.952 -13.987 1.00 92.44 88 PHE A C 1
ATOM 700 O O . PHE A 1 88 ? 19.769 -7.526 -14.846 1.00 92.44 88 PHE A O 1
ATOM 707 N N . LEU A 1 89 ? 18.049 -6.192 -14.306 1.00 92.12 89 LEU A N 1
ATOM 708 C CA . LEU A 1 89 ? 17.644 -5.954 -15.694 1.00 92.12 89 LEU A CA 1
ATOM 709 C C . LEU A 1 89 ? 18.146 -4.599 -16.182 1.00 92.12 89 LEU A C 1
ATOM 711 O O . LEU A 1 89 ? 18.137 -3.611 -15.446 1.00 92.12 89 LEU A O 1
ATOM 715 N N . ASP A 1 90 ? 18.524 -4.534 -17.456 1.00 94.50 90 ASP A N 1
ATOM 716 C CA . ASP A 1 90 ? 18.757 -3.271 -18.145 1.00 94.50 90 ASP A CA 1
ATOM 717 C C . ASP A 1 90 ? 17.425 -2.548 -18.430 1.00 94.50 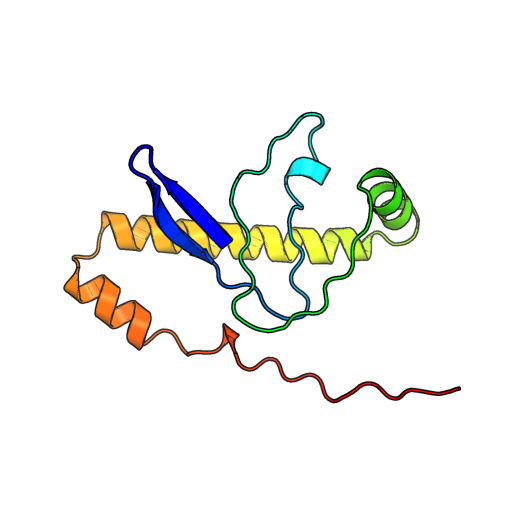90 ASP A C 1
ATOM 719 O O . ASP A 1 90 ? 16.329 -3.049 -18.161 1.00 94.50 90 ASP A O 1
ATOM 723 N N . VAL A 1 91 ? 17.500 -1.328 -18.971 1.00 93.56 91 VAL A N 1
ATOM 724 C CA . VAL A 1 91 ? 16.295 -0.542 -19.291 1.00 93.56 91 VAL A CA 1
ATOM 725 C C . VAL A 1 91 ? 15.377 -1.310 -20.249 1.00 93.56 91 VAL A C 1
ATOM 727 O O . VAL A 1 91 ? 14.165 -1.337 -20.035 1.00 93.56 91 VAL A O 1
ATOM 730 N N . THR A 1 92 ? 15.948 -1.965 -21.262 1.00 95.19 92 THR A N 1
ATOM 731 C CA . THR A 1 92 ? 15.205 -2.733 -22.269 1.00 95.19 92 THR A CA 1
ATOM 732 C C . THR A 1 92 ? 14.432 -3.881 -21.630 1.00 95.19 92 THR A C 1
ATOM 734 O O . THR A 1 92 ? 13.229 -4.014 -21.863 1.00 95.19 92 THR A O 1
ATOM 737 N N . GLY A 1 93 ? 15.091 -4.669 -20.776 1.00 91.81 93 GLY A N 1
ATOM 738 C CA . GLY A 1 93 ? 14.481 -5.783 -20.058 1.00 91.81 93 GLY A CA 1
ATOM 739 C C . GLY A 1 93 ? 13.327 -5.338 -19.165 1.00 91.81 93 GLY A C 1
ATOM 740 O O . GLY A 1 93 ? 12.261 -5.953 -19.189 1.00 91.81 93 GLY A O 1
ATOM 741 N N . ARG A 1 94 ? 13.480 -4.218 -18.447 1.00 92.75 94 ARG A N 1
ATOM 742 C CA . ARG A 1 94 ? 12.405 -3.670 -17.598 1.00 92.75 94 ARG A CA 1
ATOM 743 C C . ARG A 1 94 ? 11.194 -3.203 -18.404 1.00 92.75 94 ARG A C 1
ATOM 745 O O . ARG A 1 94 ? 10.057 -3.430 -17.986 1.00 92.75 94 ARG A O 1
ATOM 752 N N . ILE A 1 95 ? 11.419 -2.562 -19.553 1.00 93.19 95 ILE A N 1
ATOM 753 C CA . ILE A 1 95 ? 10.330 -2.145 -20.450 1.00 93.19 95 ILE A CA 1
ATOM 754 C C . ILE A 1 95 ? 9.604 -3.376 -20.992 1.00 93.19 95 ILE A C 1
ATOM 756 O O . ILE A 1 95 ? 8.378 -3.429 -20.926 1.00 93.19 95 ILE A O 1
ATOM 760 N N . ALA A 1 96 ? 10.345 -4.379 -21.472 1.00 91.56 96 ALA A N 1
ATOM 761 C CA . ALA A 1 96 ? 9.764 -5.616 -21.978 1.00 91.56 96 ALA A CA 1
ATOM 762 C C . ALA A 1 96 ? 8.900 -6.305 -20.911 1.00 91.56 96 ALA A C 1
ATOM 764 O O . ALA A 1 96 ? 7.736 -6.595 -21.169 1.00 91.56 96 ALA A O 1
ATOM 765 N N . GLN A 1 97 ? 9.418 -6.488 -19.693 1.00 86.31 97 GLN A N 1
ATOM 766 C CA . GLN A 1 97 ? 8.666 -7.102 -18.595 1.00 86.31 97 GLN A CA 1
ATOM 767 C C . GLN A 1 97 ? 7.386 -6.329 -18.265 1.00 86.31 97 GLN A C 1
ATOM 769 O O . GLN A 1 97 ? 6.332 -6.937 -18.140 1.00 86.31 97 GLN A O 1
ATOM 774 N N . THR A 1 98 ? 7.446 -4.996 -18.204 1.00 88.56 98 THR A N 1
ATOM 775 C CA . THR A 1 98 ? 6.264 -4.161 -17.922 1.00 88.56 98 THR A CA 1
ATOM 776 C C . THR A 1 98 ? 5.194 -4.278 -19.015 1.00 88.56 98 THR A C 1
ATOM 778 O O . THR A 1 98 ? 4.006 -4.175 -18.726 1.00 88.56 98 THR A O 1
ATOM 781 N N . LEU A 1 99 ? 5.593 -4.483 -20.275 1.00 87.81 99 LEU A N 1
ATOM 782 C CA . LEU A 1 99 ? 4.663 -4.684 -21.392 1.00 87.81 99 LEU A CA 1
ATOM 783 C C . LEU A 1 99 ? 4.050 -6.093 -21.408 1.00 87.81 99 LEU A C 1
ATOM 785 O O . LEU A 1 99 ? 2.926 -6.254 -21.882 1.00 87.81 99 LEU A O 1
ATOM 789 N N . PHE A 1 100 ? 4.785 -7.099 -20.926 1.00 82.88 100 PHE A N 1
ATOM 790 C CA . PHE A 1 100 ? 4.323 -8.488 -20.852 1.00 82.88 100 PHE A CA 1
ATOM 791 C C . PHE A 1 100 ? 3.590 -8.826 -19.555 1.00 82.88 100 PHE A C 1
ATOM 793 O O . PHE A 1 100 ? 2.830 -9.795 -19.545 1.00 82.88 100 PHE A O 1
ATOM 800 N N . GLU A 1 101 ? 3.784 -8.055 -18.482 1.00 73.31 101 GLU A N 1
ATOM 801 C CA . GLU A 1 101 ? 2.930 -8.126 -17.301 1.00 73.31 101 GLU A CA 1
ATOM 802 C C . GLU A 1 101 ? 1.480 -7.919 -17.760 1.00 73.31 101 GLU A C 1
ATOM 804 O O . GLU A 1 101 ? 1.150 -6.861 -18.312 1.00 73.31 101 GLU A O 1
ATOM 809 N N . PRO A 1 102 ? 0.596 -8.921 -17.582 1.00 55.31 102 PRO A N 1
ATOM 810 C CA . PRO A 1 102 ? -0.798 -8.765 -17.938 1.00 55.31 102 PRO A CA 1
ATOM 811 C C . PRO A 1 102 ? -1.335 -7.500 -17.272 1.00 55.31 102 PRO A C 1
ATOM 813 O O . PRO A 1 102 ? -1.076 -7.252 -16.092 1.00 55.31 102 PRO A O 1
ATOM 816 N N . GLY A 1 103 ? -2.142 -6.717 -17.992 1.00 53.22 103 GLY A N 1
ATOM 817 C CA . GLY A 1 103 ? -2.893 -5.580 -17.440 1.00 53.22 103 GLY A CA 1
ATOM 818 C C . GLY A 1 103 ? -3.952 -5.988 -16.397 1.00 53.22 103 GLY A C 1
ATOM 819 O O . GLY A 1 103 ? -5.011 -5.372 -16.305 1.00 53.22 103 GLY A O 1
ATOM 820 N N . GLU A 1 104 ? -3.708 -7.054 -15.634 1.00 48.72 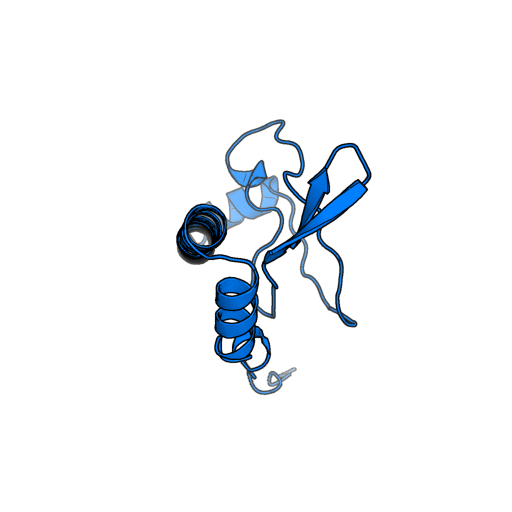104 GLU A N 1
ATOM 821 C CA . GLU A 1 104 ? -4.589 -7.724 -14.681 1.00 48.72 104 GLU A CA 1
ATOM 822 C C . GLU A 1 104 ? -4.904 -6.899 -13.441 1.00 48.72 104 GLU A C 1
ATOM 824 O O . GLU A 1 104 ? -5.834 -7.232 -12.708 1.00 48.72 104 GLU A O 1
ATOM 829 N N . THR A 1 105 ? -4.240 -5.765 -13.233 1.00 49.91 105 THR A N 1
ATOM 830 C CA . THR A 1 105 ? -4.721 -4.803 -12.239 1.00 49.91 105 THR A CA 1
ATOM 831 C C . THR A 1 105 ? -6.004 -4.086 -12.690 1.00 49.91 105 THR A C 1
ATOM 833 O O . THR A 1 105 ? -6.709 -3.563 -11.844 1.00 49.91 105 THR A O 1
ATOM 836 N N . ALA A 1 106 ? -6.409 -4.135 -13.969 1.00 46.09 106 ALA A N 1
ATOM 837 C CA . ALA A 1 106 ? -7.624 -3.463 -14.458 1.00 46.09 106 ALA A CA 1
ATOM 838 C C . ALA A 1 106 ? -8.878 -4.360 -14.609 1.00 46.09 106 ALA A C 1
ATOM 840 O O . ALA A 1 106 ? -9.910 -3.871 -15.064 1.00 46.09 106 ALA A O 1
ATOM 841 N N . ARG A 1 107 ? -8.829 -5.664 -14.281 1.00 41.25 107 ARG A N 1
ATOM 842 C CA . ARG A 1 107 ? -9.933 -6.610 -14.583 1.00 41.25 107 ARG A CA 1
ATOM 843 C C . ARG A 1 107 ? -10.366 -7.520 -13.431 1.00 41.25 107 ARG A C 1
ATOM 845 O O . ARG A 1 107 ? -10.686 -8.684 -13.651 1.00 41.25 107 ARG A O 1
ATOM 852 N N . ARG A 1 108 ? -10.472 -7.003 -12.208 1.00 45.19 108 ARG A N 1
ATOM 853 C CA . ARG A 1 108 ? -11.363 -7.626 -11.211 1.00 45.19 108 ARG A CA 1
ATOM 854 C C . ARG A 1 108 ? -12.704 -6.900 -11.238 1.00 45.19 108 ARG A C 1
ATOM 856 O O . ARG A 1 108 ? -12.946 -5.993 -10.458 1.00 45.19 108 ARG A O 1
ATOM 863 N N . HIS A 1 109 ? -13.517 -7.260 -12.228 1.00 42.41 109 HIS A N 1
ATOM 864 C CA . HIS A 1 109 ? -14.930 -6.908 -12.296 1.00 42.41 109 HIS A CA 1
ATOM 865 C C . HIS A 1 109 ? -15.675 -7.792 -11.291 1.00 42.41 109 HIS A C 1
ATOM 867 O O . HIS A 1 109 ? -15.801 -8.993 -11.520 1.00 42.41 109 HIS A O 1
ATOM 873 N N . ASP A 1 110 ? -16.116 -7.215 -10.177 1.00 45.88 110 ASP A N 1
ATOM 874 C CA . ASP A 1 110 ? -17.229 -7.769 -9.403 1.00 45.88 110 ASP A CA 1
ATOM 875 C C . ASP A 1 110 ? -18.528 -7.189 -10.005 1.00 45.88 110 ASP A C 1
ATOM 877 O O . ASP A 1 110 ? -18.531 -6.007 -10.381 1.00 45.88 110 ASP A O 1
ATOM 881 N N . PRO A 1 111 ? -19.613 -7.967 -10.184 1.00 38.81 111 PRO A N 1
ATOM 882 C CA . PRO A 1 111 ? -20.846 -7.440 -10.752 1.00 38.81 111 PRO A CA 1
ATOM 883 C C . PRO A 1 111 ? -21.466 -6.401 -9.801 1.00 38.81 111 PRO A C 1
ATOM 885 O O . PRO A 1 111 ? -21.257 -6.472 -8.588 1.00 38.81 111 PRO A O 1
ATOM 888 N N . PRO A 1 112 ? -22.257 -5.440 -10.315 1.00 40.16 112 PRO A N 1
ATOM 889 C CA . PRO A 1 112 ? -22.883 -4.421 -9.483 1.00 40.16 112 PRO A CA 1
ATOM 890 C C . PRO A 1 112 ? -23.758 -5.066 -8.403 1.00 40.16 112 PRO A C 1
ATOM 892 O O . PRO A 1 112 ? -24.606 -5.919 -8.683 1.00 40.16 112 PRO A O 1
ATOM 895 N N . GLY A 1 113 ? -23.518 -4.645 -7.160 1.00 41.44 113 GLY A N 1
ATOM 896 C CA . GLY A 1 113 ? -24.218 -5.113 -5.976 1.00 41.44 113 GLY A CA 1
ATOM 897 C C . GLY A 1 113 ? -25.734 -5.012 -6.125 1.00 41.44 113 GLY A C 1
ATOM 898 O O . GLY A 1 113 ? -26.281 -4.003 -6.569 1.00 41.44 113 GLY A O 1
ATOM 899 N N . ARG A 1 114 ? -26.427 -6.074 -5.707 1.00 38.88 114 ARG A N 1
ATOM 900 C CA . ARG A 1 114 ? -27.858 -6.009 -5.414 1.00 38.88 114 ARG A CA 1
ATOM 901 C C . ARG A 1 114 ? -28.054 -5.048 -4.244 1.00 38.88 114 ARG A C 1
ATOM 903 O O . ARG A 1 114 ? -27.843 -5.420 -3.094 1.00 38.88 114 ARG A O 1
ATOM 910 N N . HIS A 1 115 ? -28.503 -3.837 -4.546 1.00 46.06 115 HIS A N 1
ATOM 911 C CA . HIS A 1 115 ? -29.313 -3.076 -3.608 1.00 46.06 115 HIS A CA 1
ATOM 912 C C . HIS A 1 115 ? -30.587 -3.887 -3.344 1.00 46.06 115 HIS A C 1
ATOM 914 O O . HIS A 1 115 ? -31.395 -4.097 -4.248 1.00 46.06 115 HIS A O 1
ATOM 920 N N . ALA A 1 116 ? -30.737 -4.383 -2.121 1.00 37.97 116 ALA A N 1
ATOM 921 C CA . ALA A 1 116 ? -32.027 -4.771 -1.579 1.00 37.97 116 ALA A CA 1
ATOM 922 C C . ALA A 1 116 ? -32.354 -3.773 -0.466 1.00 37.97 116 ALA A C 1
ATOM 924 O O . ALA A 1 116 ? -31.504 -3.507 0.385 1.00 37.97 116 ALA A O 1
ATOM 925 N N . ASN A 1 117 ? -33.550 -3.191 -0.588 1.00 33.81 117 ASN A N 1
ATOM 926 C CA . ASN A 1 117 ? -34.245 -2.399 0.426 1.00 33.81 117 ASN A CA 1
ATOM 927 C C . ASN A 1 117 ? -34.201 -3.037 1.816 1.00 33.81 117 ASN A C 1
ATOM 929 O O . ASN A 1 117 ? -34.234 -4.288 1.881 1.00 33.81 117 ASN A O 1
#

pLDDT: mean 86.43, std 17.34, range [33.81, 97.38]